Protein AF-A0A1I5GVK8-F1 (afdb_monomer)

pLDDT: mean 87.17, std 7.98, range [53.72, 96.44]

Sequence (96 aa):
MIRMLIVGYCYGIRSERRLCEEAHLNLAYCWFCRLSLEDEVPNHSIFSKSRHGRFRDSDLFRWLFNEVLRRCMDAGLVKGEGFVVDASIIKADASR

Foldseek 3Di:
DVQLVVVCVVVVPPDLQVSLVCCLVPPVSCVSVVHDNPRRRDDSVCVVVCVVPVCVVPCVVVVVVVVVVVVCVVVVVDDPPDDDDDDDDDDDDPDD

Structure (mmCIF, N/CA/C/O backbone):
data_AF-A0A1I5GVK8-F1
#
_entry.id   AF-A0A1I5GVK8-F1
#
loop_
_atom_site.group_PDB
_atom_site.id
_atom_site.type_symbol
_atom_site.label_atom_id
_atom_site.label_alt_id
_atom_site.label_comp_id
_atom_site.label_asym_id
_atom_site.label_entity_id
_atom_site.label_seq_id
_atom_site.pdbx_PDB_ins_code
_atom_site.Cartn_x
_atom_site.Cartn_y
_atom_site.Cartn_z
_atom_site.occupancy
_atom_site.B_iso_or_equiv
_atom_site.auth_seq_id
_atom_site.auth_comp_id
_atom_site.auth_asym_id
_atom_site.auth_atom_id
_atom_site.pdbx_PDB_model_num
ATOM 1 N N . MET A 1 1 ? 2.123 -0.747 -8.521 1.00 83.12 1 MET A N 1
ATOM 2 C CA . MET A 1 1 ? 2.082 0.151 -7.341 1.00 83.12 1 MET A CA 1
ATOM 3 C C . MET A 1 1 ? 1.521 -0.503 -6.075 1.00 83.12 1 MET A C 1
ATOM 5 O O . MET A 1 1 ? 2.325 -0.739 -5.196 1.00 83.12 1 MET A O 1
ATOM 9 N N . ILE A 1 2 ? 0.219 -0.833 -5.942 1.00 86.56 2 ILE A N 1
ATOM 10 C CA . ILE A 1 2 ? 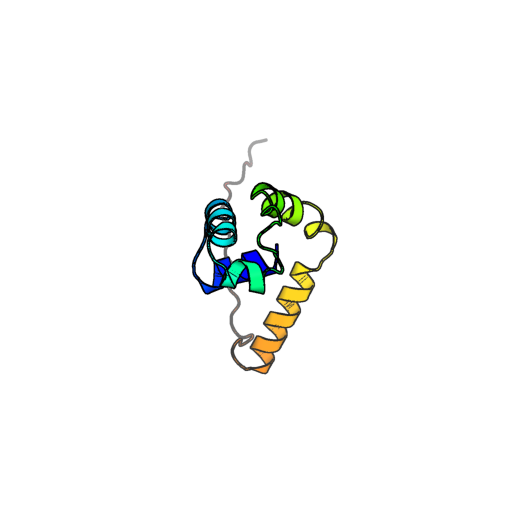-0.317 -1.432 -4.687 1.00 86.56 2 ILE A CA 1
ATOM 11 C C . ILE A 1 2 ? 0.434 -2.720 -4.319 1.00 86.56 2 ILE A C 1
ATOM 13 O O . ILE A 1 2 ? 0.853 -2.878 -3.183 1.00 86.56 2 ILE A O 1
ATOM 17 N N . ARG A 1 3 ? 0.694 -3.593 -5.302 1.00 92.31 3 ARG A N 1
ATOM 18 C CA . ARG A 1 3 ? 1.527 -4.797 -5.125 1.00 92.31 3 ARG A CA 1
ATOM 19 C C . ARG A 1 3 ? 2.932 -4.469 -4.606 1.00 92.31 3 ARG A C 1
ATOM 21 O O . ARG A 1 3 ? 3.376 -5.077 -3.645 1.00 92.31 3 ARG A O 1
ATOM 28 N N . MET A 1 4 ? 3.584 -3.452 -5.168 1.00 93.44 4 MET A N 1
ATOM 29 C CA . MET A 1 4 ? 4.885 -2.992 -4.671 1.00 93.44 4 MET A CA 1
ATOM 30 C C . MET A 1 4 ? 4.772 -2.484 -3.226 1.00 93.44 4 MET A C 1
ATOM 32 O O . MET A 1 4 ? 5.584 -2.853 -2.391 1.00 93.44 4 MET A O 1
ATOM 36 N N . LEU A 1 5 ? 3.744 -1.695 -2.890 1.00 91.38 5 LEU A N 1
ATOM 37 C CA . LEU A 1 5 ? 3.537 -1.222 -1.515 1.00 91.38 5 LEU A CA 1
ATOM 38 C C . LEU A 1 5 ? 3.332 -2.386 -0.537 1.00 91.38 5 LEU A C 1
ATOM 40 O O . LEU A 1 5 ? 3.902 -2.360 0.546 1.00 91.38 5 LEU A O 1
ATOM 44 N N . ILE A 1 6 ? 2.580 -3.421 -0.925 1.00 92.50 6 ILE A N 1
ATOM 45 C CA . ILE A 1 6 ? 2.411 -4.641 -0.120 1.00 92.50 6 ILE A CA 1
ATOM 46 C C . ILE A 1 6 ? 3.768 -5.301 0.144 1.00 92.50 6 ILE A C 1
ATOM 48 O O . ILE A 1 6 ? 4.064 -5.601 1.295 1.00 92.50 6 ILE A O 1
ATOM 52 N N . VAL A 1 7 ? 4.618 -5.457 -0.879 1.00 95.31 7 VAL A N 1
ATOM 53 C CA . VAL A 1 7 ? 5.996 -5.954 -0.697 1.00 95.31 7 VAL A CA 1
ATOM 54 C C . VAL A 1 7 ? 6.745 -5.081 0.311 1.00 95.31 7 VAL A C 1
ATOM 56 O O . VAL A 1 7 ? 7.326 -5.601 1.261 1.00 95.31 7 VAL A O 1
ATOM 59 N N . GLY A 1 8 ? 6.671 -3.757 0.165 1.00 95.12 8 GLY A N 1
ATOM 60 C CA . GLY A 1 8 ? 7.327 -2.836 1.088 1.00 95.12 8 GLY A CA 1
ATOM 61 C C . GLY A 1 8 ? 6.864 -2.991 2.538 1.00 95.12 8 GLY A C 1
ATOM 62 O O . GLY A 1 8 ? 7.694 -3.043 3.443 1.00 95.12 8 GLY A O 1
ATOM 63 N N . TYR A 1 9 ? 5.561 -3.141 2.776 1.00 93.19 9 TYR A N 1
ATOM 64 C CA . TYR A 1 9 ? 5.031 -3.352 4.124 1.00 93.19 9 TYR A CA 1
ATOM 65 C C . TYR A 1 9 ? 5.389 -4.727 4.698 1.00 93.19 9 TYR A C 1
ATOM 67 O O . TYR A 1 9 ? 5.781 -4.801 5.860 1.00 93.19 9 TYR A O 1
ATOM 75 N N . CYS A 1 10 ? 5.297 -5.795 3.902 1.00 94.44 10 CYS A N 1
ATOM 76 C CA . CYS A 1 10 ? 5.581 -7.160 4.351 1.00 94.44 10 CYS A CA 1
ATOM 77 C C . CYS A 1 10 ? 7.063 -7.385 4.674 1.00 94.44 10 CYS A C 1
ATOM 79 O O . CYS A 1 10 ? 7.374 -8.084 5.633 1.00 94.44 10 CYS A O 1
ATOM 81 N N . T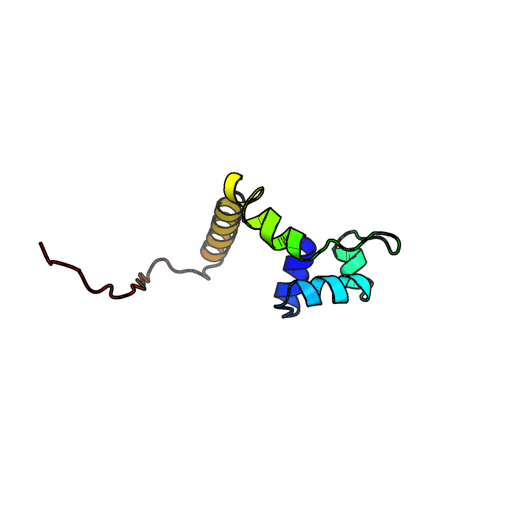YR A 1 11 ? 7.968 -6.780 3.901 1.00 95.06 11 TYR A N 1
ATOM 82 C CA . TYR A 1 11 ? 9.417 -6.962 4.046 1.00 95.06 11 TYR A CA 1
ATOM 83 C C . TYR A 1 11 ? 10.115 -5.773 4.725 1.00 95.06 11 TYR A C 1
ATOM 85 O O . TYR A 1 11 ? 11.341 -5.698 4.751 1.00 95.06 11 TYR A O 1
ATOM 93 N N . GLY A 1 12 ? 9.354 -4.823 5.279 1.00 94.81 12 GLY A N 1
ATOM 94 C CA . GLY A 1 12 ? 9.905 -3.690 6.029 1.00 94.81 12 GLY A CA 1
ATOM 95 C C . GLY A 1 12 ? 10.654 -2.649 5.184 1.00 94.81 12 GLY A C 1
ATOM 96 O O . GLY A 1 12 ? 11.413 -1.847 5.731 1.00 94.81 12 GLY A O 1
ATOM 97 N N . ILE A 1 13 ? 10.435 -2.606 3.868 1.00 95.44 13 ILE A N 1
ATOM 98 C CA . ILE A 1 13 ? 11.040 -1.619 2.966 1.00 95.44 13 ILE A CA 1
ATOM 99 C C . ILE A 1 13 ? 10.230 -0.319 3.042 1.00 95.44 13 ILE A C 1
ATOM 101 O O . ILE A 1 13 ? 9.213 -0.143 2.374 1.00 95.44 13 ILE A O 1
ATOM 105 N N . ARG A 1 14 ? 10.689 0.613 3.883 1.00 92.38 14 ARG A N 1
ATOM 106 C CA . ARG A 1 14 ? 10.010 1.901 4.130 1.00 92.38 14 ARG A CA 1
ATOM 107 C C . ARG A 1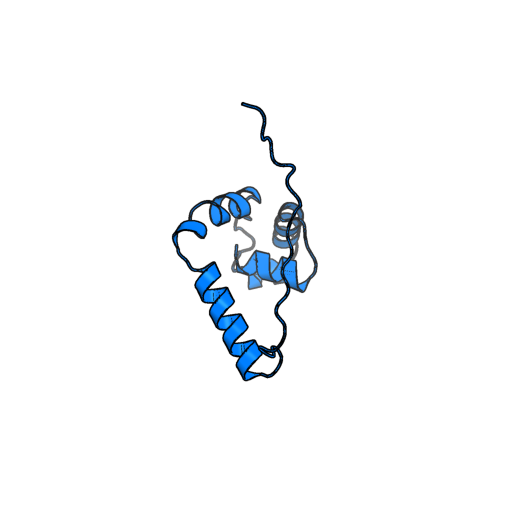 14 ? 10.241 2.945 3.036 1.00 92.38 14 ARG A C 1
ATOM 109 O O . ARG A 1 14 ? 9.417 3.836 2.861 1.00 92.38 14 ARG A O 1
ATOM 116 N N . SER A 1 15 ? 11.369 2.863 2.330 1.00 94.00 15 SER A N 1
ATOM 117 C CA . SER A 1 15 ? 11.722 3.807 1.267 1.00 94.00 15 SER A CA 1
ATOM 118 C C . SER A 1 15 ? 11.147 3.346 -0.065 1.00 94.00 15 SER A C 1
ATOM 120 O O . SER A 1 15 ? 11.508 2.287 -0.569 1.00 94.00 15 SER A O 1
ATOM 122 N N . GLU A 1 16 ? 10.300 4.174 -0.669 1.00 94.00 16 GLU A N 1
ATOM 123 C CA . GLU A 1 16 ? 9.711 3.905 -1.987 1.00 94.00 16 GLU A CA 1
ATOM 124 C C . GLU A 1 16 ? 10.757 3.864 -3.102 1.00 94.00 16 GLU A C 1
ATOM 126 O O . GLU A 1 16 ? 10.592 3.138 -4.075 1.00 94.00 16 GLU A O 1
ATOM 131 N N . ARG A 1 17 ? 11.858 4.608 -2.945 1.00 94.75 17 ARG A N 1
ATOM 132 C CA . ARG A 1 17 ? 13.002 4.555 -3.865 1.00 94.75 17 ARG A CA 1
ATOM 133 C C . ARG A 1 17 ? 13.678 3.192 -3.807 1.00 94.75 17 ARG A C 1
ATOM 135 O O . ARG A 1 17 ? 13.814 2.540 -4.834 1.00 94.75 17 ARG A O 1
ATOM 142 N N . ARG A 1 18 ? 13.991 2.738 -2.590 1.00 94.88 18 ARG A N 1
ATOM 143 C CA . ARG A 1 18 ? 14.564 1.409 -2.356 1.00 94.88 18 ARG A CA 1
ATOM 144 C C . ARG A 1 18 ? 13.623 0.307 -2.829 1.00 94.88 18 ARG A C 1
ATOM 146 O O . ARG A 1 18 ? 14.067 -0.680 -3.388 1.00 94.88 18 ARG A O 1
ATOM 153 N N . LEU A 1 19 ? 12.317 0.480 -2.642 1.00 95.31 19 LEU A N 1
ATOM 154 C CA . LEU A 1 19 ? 11.320 -0.463 -3.137 1.00 95.31 19 LEU A CA 1
ATOM 155 C C . LEU A 1 19 ? 11.341 -0.584 -4.669 1.00 95.31 19 LEU A C 1
ATOM 157 O O . LEU A 1 19 ? 11.197 -1.691 -5.177 1.00 95.31 19 LEU A O 1
ATOM 161 N N . CYS A 1 20 ? 11.532 0.517 -5.406 1.00 94.25 20 CYS A N 1
ATOM 162 C CA . CYS A 1 20 ? 11.741 0.449 -6.855 1.00 94.25 20 CYS A CA 1
ATOM 163 C C . CYS A 1 20 ? 13.045 -0.277 -7.213 1.00 94.25 20 CYS A C 1
ATOM 165 O O . CYS A 1 20 ? 13.040 -1.103 -8.115 1.00 94.25 20 CYS A O 1
ATOM 167 N N . GLU A 1 21 ? 14.141 -0.002 -6.504 1.00 93.19 21 GLU A N 1
ATOM 168 C CA . GLU A 1 21 ? 15.434 -0.669 -6.729 1.00 93.19 21 GLU A CA 1
ATOM 169 C C . GLU A 1 21 ? 15.334 -2.185 -6.484 1.00 93.19 21 GLU A C 1
ATOM 171 O O . GLU A 1 21 ? 15.731 -2.991 -7.321 1.00 93.19 21 GLU A O 1
ATOM 176 N N . GLU A 1 22 ? 14.720 -2.589 -5.373 1.00 93.44 22 GLU A N 1
ATOM 177 C CA . GLU A 1 22 ? 14.489 -3.994 -5.024 1.00 93.44 22 GLU A CA 1
ATOM 178 C C . GLU A 1 22 ? 13.564 -4.675 -6.038 1.00 93.44 22 GLU A C 1
ATOM 180 O O . GLU A 1 22 ? 13.810 -5.810 -6.435 1.00 93.44 22 GLU A O 1
ATOM 185 N N . ALA A 1 23 ? 12.527 -3.980 -6.514 1.00 91.44 23 ALA A N 1
ATOM 186 C CA . ALA A 1 23 ? 11.651 -4.484 -7.568 1.00 91.44 23 ALA A CA 1
ATOM 187 C C . ALA A 1 23 ? 12.332 -4.581 -8.943 1.00 91.44 23 ALA A C 1
ATOM 189 O O . ALA A 1 23 ? 11.756 -5.195 -9.828 1.00 91.44 23 ALA A O 1
ATOM 190 N N . HIS A 1 24 ? 13.513 -3.988 -9.138 1.00 87.00 24 HIS A N 1
ATOM 191 C CA . HIS A 1 24 ? 14.302 -4.149 -10.361 1.00 87.00 24 HIS A CA 1
ATOM 192 C C . HIS A 1 24 ? 15.212 -5.384 -10.303 1.00 87.00 24 HIS A C 1
ATOM 194 O O . HIS A 1 24 ? 15.513 -5.991 -11.325 1.00 87.00 24 HIS A O 1
ATOM 200 N N . LEU A 1 25 ? 15.6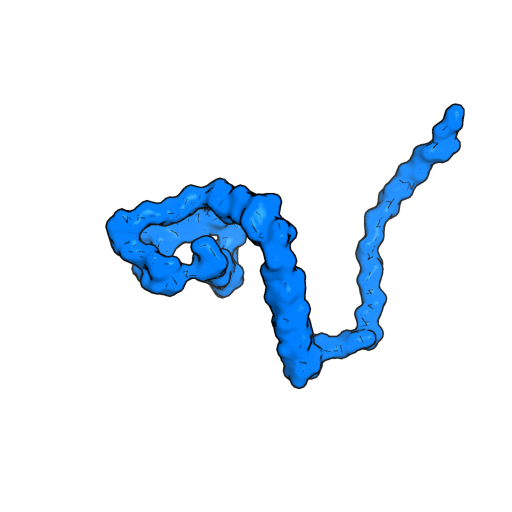52 -5.762 -9.100 1.00 88.31 25 LEU A N 1
ATOM 201 C CA . LEU A 1 25 ? 16.651 -6.813 -8.890 1.00 88.31 25 LEU A CA 1
ATOM 202 C C . LEU A 1 25 ? 16.037 -8.143 -8.439 1.00 88.31 25 LEU A C 1
ATOM 204 O O . LEU A 1 25 ? 16.593 -9.211 -8.691 1.00 88.31 25 LEU A O 1
ATOM 208 N N . ASN A 1 26 ? 14.899 -8.098 -7.748 1.00 93.31 26 ASN A N 1
ATOM 209 C CA . ASN A 1 26 ? 14.296 -9.265 -7.127 1.00 93.31 26 ASN A CA 1
ATOM 210 C C . ASN A 1 26 ? 13.194 -9.860 -8.015 1.00 93.31 26 ASN A C 1
ATOM 212 O O . ASN A 1 26 ? 12.078 -9.343 -8.085 1.00 93.31 26 ASN A O 1
ATOM 216 N N . LEU A 1 27 ? 13.487 -11.012 -8.624 1.00 92.75 27 LEU A N 1
ATOM 217 C CA . LEU A 1 27 ? 12.567 -11.730 -9.514 1.00 92.75 27 LEU A CA 1
ATOM 218 C C . LEU A 1 27 ? 11.226 -12.079 -8.859 1.00 92.75 27 LEU A C 1
ATOM 220 O O . LEU A 1 27 ? 10.190 -12.043 -9.523 1.00 92.75 27 LEU A O 1
ATOM 224 N N . ALA A 1 28 ? 11.220 -12.390 -7.559 1.00 94.50 28 ALA A N 1
ATOM 225 C CA . ALA A 1 28 ? 9.982 -12.688 -6.846 1.00 94.50 28 ALA A CA 1
ATOM 226 C C . ALA A 1 28 ? 9.107 -11.434 -6.720 1.00 94.50 28 ALA A C 1
ATOM 228 O O . ALA A 1 28 ? 7.883 -11.509 -6.859 1.00 94.50 28 ALA A O 1
ATOM 229 N N . TYR A 1 29 ? 9.728 -10.270 -6.507 1.00 94.44 29 TYR A N 1
ATOM 230 C CA . TYR A 1 29 ? 9.018 -8.994 -6.462 1.00 94.44 29 TYR A CA 1
ATOM 231 C C . TYR A 1 29 ? 8.505 -8.602 -7.848 1.00 94.44 29 TYR A C 1
ATOM 233 O O . TYR A 1 29 ? 7.346 -8.192 -7.937 1.00 94.44 29 TYR A O 1
ATOM 241 N N . CYS A 1 30 ? 9.294 -8.795 -8.914 1.00 92.12 30 CYS A N 1
ATOM 242 C CA . CYS A 1 30 ? 8.854 -8.594 -10.301 1.00 92.12 30 CYS A CA 1
ATOM 243 C C . CYS A 1 30 ? 7.616 -9.440 -10.609 1.00 92.12 30 CYS A C 1
ATOM 245 O O . CYS A 1 30 ? 6.556 -8.905 -10.947 1.00 92.12 30 CYS A O 1
ATOM 247 N N . TRP A 1 31 ? 7.714 -10.753 -10.378 1.00 93.38 31 TRP A N 1
ATOM 248 C CA . TRP A 1 31 ? 6.628 -11.703 -10.605 1.00 93.38 31 TRP A CA 1
ATOM 249 C C . TRP A 1 31 ? 5.365 -11.315 -9.829 1.00 93.38 31 TRP A C 1
ATOM 251 O O . TRP A 1 31 ? 4.278 -11.205 -10.404 1.00 93.38 31 TRP A O 1
ATOM 261 N N . PHE A 1 32 ? 5.499 -11.014 -8.533 1.00 94.44 32 PHE A N 1
ATOM 262 C CA . PHE A 1 32 ? 4.362 -10.611 -7.709 1.00 94.44 32 PHE A CA 1
ATOM 263 C C . PHE A 1 32 ? 3.744 -9.291 -8.180 1.00 94.44 32 PHE A C 1
ATOM 265 O O . PHE A 1 32 ? 2.516 -9.142 -8.186 1.00 94.44 32 PHE A O 1
ATOM 272 N N . CYS A 1 33 ? 4.578 -8.331 -8.584 1.00 93.50 33 CYS A N 1
ATOM 273 C CA . CYS A 1 33 ? 4.156 -7.019 -9.063 1.00 93.50 33 CYS A CA 1
ATOM 274 C C . CYS A 1 33 ? 3.635 -7.028 -10.501 1.00 93.50 33 CYS A C 1
ATOM 276 O O . CYS A 1 33 ? 3.080 -6.008 -10.912 1.00 93.50 33 CYS A O 1
ATOM 278 N N . ARG A 1 34 ? 3.720 -8.170 -11.200 1.00 92.19 34 ARG A N 1
ATOM 279 C CA . ARG A 1 34 ? 3.422 -8.318 -12.631 1.00 92.19 34 ARG A CA 1
ATOM 280 C C . ARG A 1 34 ? 4.284 -7.394 -13.492 1.00 92.19 34 ARG A C 1
ATOM 282 O O . ARG A 1 34 ? 3.769 -6.735 -14.385 1.00 92.19 34 ARG A O 1
ATOM 289 N N . LEU A 1 35 ? 5.566 -7.326 -13.152 1.00 90.38 35 LEU A N 1
ATOM 290 C CA . LEU A 1 35 ? 6.601 -6.694 -13.956 1.00 90.38 35 LEU A CA 1
ATOM 291 C C . LEU A 1 35 ? 7.395 -7.811 -14.634 1.00 90.38 35 LEU A C 1
ATOM 293 O O . LEU A 1 35 ? 7.856 -8.744 -13.972 1.00 90.38 35 LEU A O 1
ATOM 297 N N . SER A 1 36 ? 7.504 -7.731 -15.949 1.00 86.25 36 SER A N 1
ATOM 298 C CA . SER A 1 36 ? 8.395 -8.543 -16.770 1.00 86.25 36 SER A CA 1
ATOM 299 C C . SER A 1 36 ? 9.837 -8.078 -16.570 1.00 86.25 36 SER A C 1
ATOM 301 O O . SER A 1 36 ? 10.085 -6.983 -16.073 1.00 86.25 36 SER A O 1
ATOM 303 N N . LEU A 1 37 ? 10.807 -8.894 -16.982 1.00 81.62 37 LEU A N 1
ATOM 304 C CA . LEU A 1 37 ? 12.230 -8.527 -16.911 1.00 81.62 37 LEU A CA 1
ATOM 305 C C . LEU A 1 37 ? 12.585 -7.311 -17.775 1.00 81.62 37 LEU A C 1
ATOM 307 O O . LEU A 1 37 ? 13.531 -6.593 -17.478 1.00 81.62 37 LEU A O 1
ATOM 311 N N . GLU A 1 38 ? 11.823 -7.112 -18.845 1.00 85.44 38 GLU A N 1
ATOM 312 C CA . GLU A 1 38 ? 11.994 -6.029 -19.813 1.00 85.44 38 GLU A CA 1
ATOM 313 C C . GLU A 1 38 ? 11.176 -4.784 -19.438 1.00 85.44 38 GLU A C 1
ATOM 315 O O . GLU A 1 38 ? 11.359 -3.725 -20.035 1.00 85.44 38 GLU A O 1
ATOM 320 N N . ASP A 1 39 ? 10.276 -4.899 -18.453 1.00 85.94 39 ASP A N 1
ATOM 321 C CA . ASP A 1 39 ? 9.405 -3.798 -18.058 1.00 85.94 39 ASP A CA 1
ATOM 322 C C . ASP A 1 39 ? 10.186 -2.757 -17.251 1.00 85.94 39 ASP A C 1
ATOM 324 O O . ASP A 1 39 ? 10.941 -3.067 -16.325 1.00 85.94 39 ASP A O 1
ATOM 328 N N . GLU A 1 40 ? 9.941 -1.482 -17.548 1.00 85.75 40 GLU A N 1
ATOM 329 C CA . GLU A 1 40 ? 10.499 -0.396 -16.755 1.00 85.75 40 GLU A CA 1
ATOM 330 C C . GLU A 1 40 ? 9.819 -0.337 -15.380 1.00 85.75 40 GLU A C 1
ATOM 332 O O . GLU A 1 40 ? 8.592 -0.230 -15.253 1.00 85.75 40 GLU A O 1
ATOM 337 N N . VAL A 1 41 ? 10.625 -0.374 -14.315 1.00 87.12 41 VAL A N 1
ATOM 338 C CA . VAL A 1 41 ? 10.105 -0.206 -12.958 1.00 87.12 41 VAL A CA 1
ATOM 339 C C . VAL A 1 41 ? 9.617 1.237 -12.788 1.00 87.12 41 VAL A C 1
ATOM 341 O O . VAL A 1 41 ? 10.378 2.175 -13.034 1.00 87.12 41 VAL A O 1
ATOM 344 N N . PRO A 1 42 ? 8.379 1.461 -12.306 1.00 87.19 42 PRO A N 1
ATOM 345 C CA . PRO A 1 42 ? 7.848 2.806 -12.139 1.00 87.19 42 PRO A CA 1
ATOM 346 C C . PRO A 1 42 ? 8.741 3.680 -11.260 1.00 87.19 42 PRO A C 1
ATOM 348 O O . PRO A 1 42 ? 9.170 3.266 -10.182 1.00 87.19 42 PRO A O 1
ATOM 351 N N . ASN A 1 43 ? 8.946 4.933 -11.661 1.00 90.06 43 ASN A N 1
ATOM 352 C CA . ASN A 1 43 ? 9.646 5.900 -10.826 1.00 90.06 43 ASN A CA 1
ATOM 353 C C . ASN A 1 43 ? 8.913 6.106 -9.485 1.00 90.06 43 ASN A C 1
ATOM 355 O O . ASN A 1 43 ? 7.691 6.258 -9.449 1.00 90.06 43 ASN A O 1
ATOM 359 N N . HIS A 1 44 ? 9.661 6.196 -8.383 1.00 89.69 44 HIS A N 1
ATOM 360 C CA . HIS A 1 44 ? 9.112 6.387 -7.035 1.00 89.69 44 HIS A CA 1
ATOM 361 C C . HIS A 1 44 ? 8.146 7.586 -6.899 1.00 89.69 44 HIS A C 1
ATOM 363 O O . HIS A 1 44 ? 7.213 7.551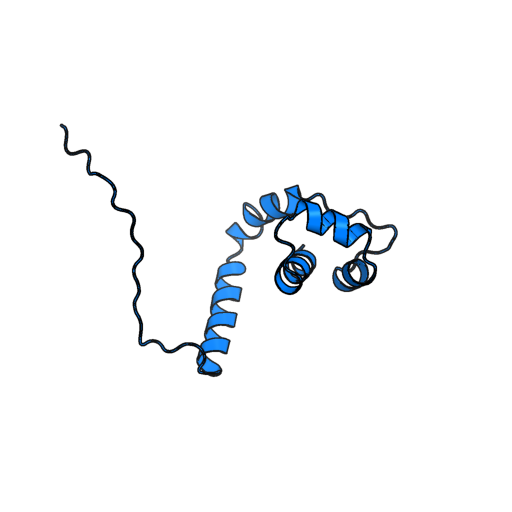 -6.100 1.00 89.69 44 HIS A O 1
ATOM 369 N N . SER A 1 45 ? 8.292 8.641 -7.708 1.00 90.38 45 SER A N 1
ATOM 370 C CA . SER A 1 45 ? 7.356 9.777 -7.709 1.00 90.38 45 SER A CA 1
ATOM 371 C C . SER A 1 45 ? 5.908 9.378 -8.038 1.00 90.38 45 SER A C 1
ATOM 373 O O . SER A 1 45 ? 4.973 10.065 -7.619 1.00 90.38 45 SER A O 1
ATOM 375 N N . ILE A 1 46 ? 5.698 8.248 -8.727 1.00 88.25 46 ILE A 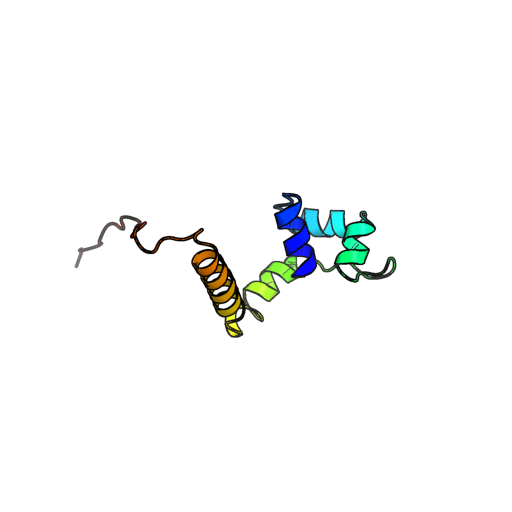N 1
ATOM 376 C CA . ILE A 1 46 ? 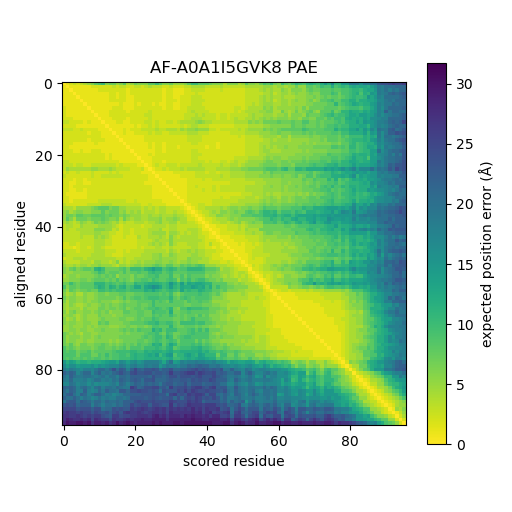4.374 7.701 -9.045 1.00 88.25 46 ILE A CA 1
ATOM 377 C C . ILE A 1 46 ? 3.593 7.339 -7.780 1.00 88.25 46 ILE A C 1
ATOM 379 O O . ILE A 1 46 ? 2.375 7.529 -7.767 1.00 88.25 46 ILE A O 1
ATOM 383 N N . PHE A 1 47 ? 4.249 6.884 -6.706 1.00 88.69 47 PHE A N 1
ATOM 384 C CA . PHE A 1 47 ? 3.566 6.586 -5.443 1.00 88.69 47 PHE A CA 1
ATOM 385 C C . PHE A 1 47 ? 2.929 7.846 -4.850 1.00 88.69 47 PHE A C 1
ATOM 387 O O . PHE A 1 47 ? 1.736 7.856 -4.543 1.00 88.69 47 PHE A O 1
ATOM 394 N N . SER A 1 48 ? 3.695 8.939 -4.763 1.00 85.88 48 SER A N 1
ATOM 395 C CA . SER A 1 48 ? 3.190 10.214 -4.247 1.00 85.88 48 SER A CA 1
ATOM 396 C C . SER A 1 48 ? 2.117 10.820 -5.155 1.00 85.88 48 SER A C 1
ATOM 398 O O . SER A 1 48 ? 1.046 11.184 -4.669 1.00 85.88 48 SER A O 1
ATOM 400 N N . LYS A 1 49 ? 2.346 10.862 -6.476 1.00 87.94 49 LYS A N 1
ATOM 401 C CA . LYS A 1 49 ? 1.366 11.384 -7.446 1.00 87.94 49 LYS A CA 1
ATOM 402 C C . LYS A 1 49 ? 0.048 10.613 -7.399 1.00 87.94 49 LYS A C 1
ATOM 404 O O . LYS A 1 49 ? -1.022 11.211 -7.427 1.00 87.94 49 LYS A O 1
ATOM 409 N N . SER A 1 50 ? 0.117 9.291 -7.270 1.00 85.25 50 SER A N 1
ATOM 410 C CA . SER A 1 50 ? -1.083 8.458 -7.207 1.00 85.25 50 SER A CA 1
ATOM 411 C C . SER A 1 50 ? -1.834 8.592 -5.887 1.00 85.25 50 SER A C 1
ATOM 413 O O . SER A 1 50 ? -3.061 8.564 -5.899 1.00 85.25 50 SER A O 1
ATOM 415 N N . ARG A 1 51 ? -1.122 8.764 -4.761 1.00 84.56 51 ARG A N 1
ATOM 416 C CA . ARG A 1 51 ? -1.745 9.068 -3.464 1.00 84.56 51 ARG A CA 1
ATOM 417 C C . ARG A 1 51 ? -2.500 10.392 -3.484 1.00 84.56 51 ARG A C 1
ATOM 419 O O . ARG A 1 51 ? -3.627 10.428 -3.012 1.00 84.56 51 ARG A O 1
ATOM 426 N N . HIS A 1 52 ? -1.886 11.449 -4.012 1.00 81.69 52 HIS A N 1
ATOM 427 C CA . HIS A 1 52 ? -2.473 12.791 -3.983 1.00 81.69 52 HIS A CA 1
ATOM 428 C C . HIS A 1 52 ? -3.536 13.020 -5.057 1.00 81.69 52 HIS A C 1
ATOM 430 O O . HIS A 1 52 ? -4.450 13.796 -4.811 1.00 81.69 52 HIS A O 1
ATOM 436 N N . GLY A 1 53 ? -3.413 12.368 -6.216 1.00 81.69 53 GLY A N 1
ATOM 437 C CA . GLY A 1 53 ? -4.425 12.396 -7.270 1.00 81.69 53 GLY A CA 1
ATOM 438 C C . GLY A 1 53 ? -5.367 11.201 -7.160 1.00 81.69 53 GLY A C 1
ATOM 439 O O . GLY A 1 53 ? -6.210 11.131 -6.272 1.00 81.69 53 GLY A O 1
ATOM 440 N N . ARG A 1 54 ? -5.157 10.210 -8.038 1.00 77.50 54 ARG A N 1
ATOM 441 C CA . ARG A 1 54 ? -6.088 9.102 -8.324 1.00 77.50 54 ARG A CA 1
ATOM 442 C C . ARG A 1 54 ? -6.735 8.437 -7.106 1.00 77.50 54 ARG A C 1
ATOM 444 O O . ARG A 1 54 ? -7.890 8.043 -7.195 1.00 77.50 54 ARG A O 1
ATOM 451 N N . PHE A 1 55 ? -6.004 8.232 -6.011 1.00 78.06 55 PHE A N 1
ATOM 452 C CA . PHE A 1 55 ? -6.568 7.555 -4.844 1.00 78.06 55 PHE A CA 1
ATOM 453 C C . PHE A 1 55 ? -7.356 8.468 -3.916 1.00 78.06 55 PHE A C 1
ATOM 455 O O . PHE A 1 55 ? -8.351 8.010 -3.352 1.00 78.06 55 PHE A O 1
ATOM 462 N N . ARG A 1 56 ? -6.939 9.729 -3.773 1.00 75.62 56 ARG A N 1
ATOM 463 C CA . ARG A 1 56 ? -7.626 10.702 -2.922 1.00 75.62 56 ARG A CA 1
ATOM 464 C C . ARG A 1 56 ? -9.054 10.943 -3.400 1.00 75.62 56 ARG A C 1
ATOM 466 O O . ARG A 1 56 ? -9.955 10.993 -2.575 1.00 75.62 56 ARG A O 1
ATOM 473 N N . ASP A 1 57 ? -9.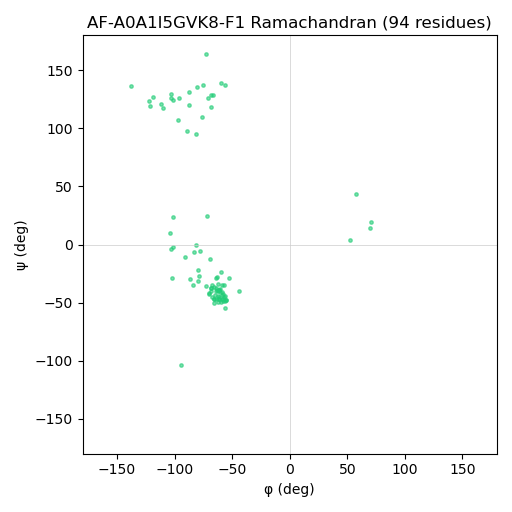247 10.986 -4.713 1.00 77.69 57 ASP A N 1
ATOM 474 C CA . ASP A 1 57 ? -10.545 11.278 -5.331 1.00 77.69 57 ASP A CA 1
ATOM 475 C C . ASP A 1 57 ? -11.472 10.051 -5.429 1.00 77.69 57 ASP A C 1
ATOM 477 O O . ASP A 1 57 ? -12.617 10.169 -5.848 1.00 77.69 57 ASP A O 1
ATOM 481 N N . SER A 1 58 ? -10.982 8.854 -5.079 1.00 81.31 58 SER A N 1
ATOM 482 C CA . SER A 1 58 ? -11.677 7.583 -5.354 1.00 81.31 58 SER A CA 1
ATOM 483 C C . SER A 1 58 ? -12.377 6.943 -4.152 1.00 81.31 58 SER A C 1
ATOM 485 O O . SER A 1 58 ? -12.940 5.862 -4.303 1.00 81.31 58 SER A O 1
ATOM 487 N N . ASP A 1 59 ? -12.251 7.517 -2.949 1.00 83.56 59 ASP A N 1
ATOM 488 C CA . ASP A 1 59 ? -12.652 6.913 -1.660 1.00 83.56 59 ASP A CA 1
ATOM 489 C C . ASP A 1 59 ? -12.097 5.493 -1.383 1.00 83.56 59 ASP A C 1
ATOM 491 O O . ASP A 1 59 ? -12.368 4.898 -0.337 1.00 83.56 59 ASP A O 1
ATOM 495 N N . LEU A 1 60 ? -11.247 4.951 -2.265 1.00 84.00 60 LEU A N 1
ATOM 496 C CA . LEU A 1 60 ? -10.775 3.567 -2.235 1.00 84.00 60 LEU A CA 1
ATOM 497 C C . LEU A 1 60 ? -10.082 3.213 -0.920 1.00 84.00 60 LEU A C 1
ATOM 499 O O . LEU A 1 60 ? -10.305 2.135 -0.376 1.00 84.00 60 LEU A O 1
ATOM 503 N N . PHE A 1 61 ? -9.243 4.109 -0.397 1.00 81.75 61 PHE A N 1
ATOM 504 C CA . PHE A 1 61 ? -8.562 3.866 0.874 1.00 81.75 61 PHE A CA 1
ATOM 505 C C . PHE A 1 61 ? -9.527 3.850 2.051 1.00 81.75 61 PHE A C 1
ATOM 507 O O . PHE A 1 61 ? -9.340 3.051 2.964 1.00 81.75 61 PHE A O 1
ATOM 514 N N . ARG A 1 62 ? -10.573 4.681 2.016 1.00 85.56 62 ARG A N 1
ATOM 515 C CA . ARG A 1 62 ? -11.602 4.691 3.053 1.00 85.56 62 ARG A CA 1
ATOM 516 C C . ARG A 1 62 ? -12.414 3.403 3.016 1.00 85.56 62 ARG A C 1
ATOM 518 O O . ARG A 1 62 ? -12.613 2.783 4.055 1.00 85.56 62 ARG A O 1
ATOM 525 N N . TRP A 1 63 ? -12.813 2.965 1.824 1.00 90.69 63 TRP A N 1
ATOM 526 C CA . TRP A 1 63 ? -13.486 1.682 1.641 1.00 90.69 63 TRP A CA 1
ATOM 527 C C . TRP A 1 63 ? -12.617 0.505 2.109 1.00 90.69 63 TRP A C 1
ATOM 529 O O . TRP A 1 63 ? -13.071 -0.308 2.911 1.00 90.69 63 TRP A O 1
ATOM 539 N N . LEU A 1 64 ? -11.352 0.448 1.677 1.00 88.75 64 LEU A N 1
ATOM 540 C CA . LEU A 1 64 ? -10.420 -0.616 2.056 1.00 88.75 64 LEU A CA 1
ATOM 541 C C . LEU A 1 64 ? -10.182 -0.644 3.569 1.00 88.75 64 LEU A C 1
ATOM 543 O O . LEU A 1 64 ? -10.202 -1.715 4.168 1.00 88.75 64 LEU A O 1
ATOM 547 N N . PHE A 1 65 ? -9.971 0.521 4.185 1.00 88.06 65 PHE A N 1
ATOM 548 C CA . PHE A 1 65 ? -9.813 0.639 5.631 1.00 88.06 65 PHE A CA 1
ATOM 549 C C . PHE A 1 65 ? -11.040 0.099 6.367 1.00 88.06 65 PHE A C 1
ATOM 551 O O . PHE A 1 65 ? -10.889 -0.724 7.266 1.00 88.06 65 PHE A O 1
ATOM 558 N N . ASN A 1 66 ? -12.243 0.503 5.953 1.00 93.81 66 ASN A N 1
ATOM 559 C CA . ASN A 1 66 ? -13.484 0.036 6.565 1.00 93.81 66 ASN A CA 1
ATOM 560 C C . ASN A 1 66 ? -13.662 -1.479 6.415 1.00 93.81 66 ASN A C 1
ATOM 562 O O . ASN A 1 66 ? -14.075 -2.135 7.365 1.00 93.81 66 ASN A O 1
ATOM 566 N N . GLU A 1 67 ? -13.324 -2.052 5.258 1.00 95.88 67 GLU A N 1
ATOM 567 C CA . GLU A 1 67 ? -13.421 -3.499 5.042 1.00 95.88 67 GLU A CA 1
ATOM 568 C C . GLU A 1 67 ? -12.402 -4.278 5.888 1.00 95.88 67 GLU A C 1
ATOM 570 O O . GLU A 1 67 ? -12.740 -5.315 6.460 1.00 95.88 67 GLU A O 1
ATOM 575 N N . VAL A 1 68 ? -11.170 -3.776 6.027 1.00 93.69 68 VAL A N 1
ATOM 576 C CA . VAL A 1 68 ? -10.171 -4.367 6.934 1.00 93.69 68 VAL A CA 1
ATOM 577 C C . VAL A 1 68 ? -10.638 -4.266 8.386 1.00 93.69 68 VAL A C 1
ATOM 579 O O . VAL A 1 68 ? -10.608 -5.264 9.102 1.00 93.69 68 VAL A O 1
ATOM 582 N N . LEU A 1 69 ? -11.121 -3.095 8.809 1.00 92.50 69 LEU A N 1
ATOM 583 C CA . LEU A 1 69 ? -11.651 -2.871 10.153 1.00 92.50 69 LEU A CA 1
ATOM 584 C C . LEU A 1 69 ? -12.810 -3.825 10.458 1.00 92.50 69 LEU A C 1
ATOM 586 O O . LEU A 1 69 ? -12.795 -4.479 11.497 1.00 92.50 69 LEU A O 1
ATOM 590 N N . ARG A 1 70 ? -13.763 -3.961 9.529 1.00 95.31 70 ARG A N 1
ATOM 591 C CA . ARG A 1 70 ? -14.901 -4.880 9.646 1.00 95.31 70 ARG A CA 1
ATOM 592 C C . ARG A 1 70 ? -14.433 -6.315 9.883 1.00 95.31 70 ARG A C 1
ATOM 594 O O . ARG A 1 70 ? -14.886 -6.951 10.824 1.00 95.31 70 ARG A O 1
ATOM 601 N N . ARG A 1 71 ? -13.463 -6.804 9.104 1.00 96.44 71 ARG A N 1
ATOM 602 C CA . ARG A 1 71 ? -12.895 -8.153 9.295 1.00 96.44 71 ARG A CA 1
ATOM 603 C C . ARG A 1 71 ? -12.182 -8.314 10.632 1.00 96.44 71 ARG A C 1
ATOM 605 O O . ARG A 1 71 ? -12.269 -9.374 11.241 1.00 96.44 71 ARG A O 1
ATOM 612 N N . CYS A 1 72 ? -11.477 -7.286 11.097 1.00 94.88 72 CYS A N 1
ATOM 613 C CA . CYS A 1 72 ? -10.841 -7.312 12.412 1.00 94.88 72 CYS A CA 1
ATOM 614 C C . CYS A 1 72 ? -11.874 -7.355 13.548 1.00 94.88 72 CYS A C 1
ATOM 616 O O . CYS A 1 72 ? -11.641 -8.037 14.543 1.00 94.88 72 CYS A O 1
ATOM 618 N N . MET A 1 73 ? -13.010 -6.665 13.400 1.00 93.25 73 MET A N 1
ATOM 619 C CA . MET A 1 73 ? -14.133 -6.758 14.338 1.00 93.25 73 MET A CA 1
ATOM 620 C C . MET A 1 73 ? -14.755 -8.157 14.318 1.00 93.25 73 MET A C 1
ATOM 622 O O . MET A 1 73 ? -14.906 -8.757 15.379 1.00 93.2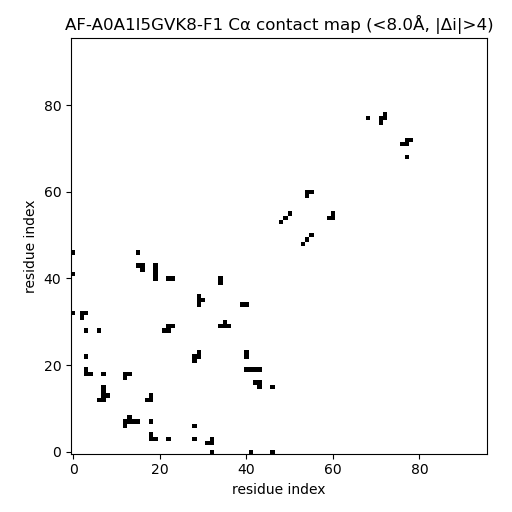5 73 MET A O 1
ATOM 626 N N . ASP A 1 74 ? -15.023 -8.711 13.129 1.00 95.44 74 ASP A N 1
ATOM 627 C CA . ASP A 1 74 ? -15.557 -10.072 12.960 1.00 95.44 74 ASP A CA 1
ATOM 628 C C . ASP A 1 74 ? -14.626 -11.130 13.588 1.00 95.44 74 ASP A C 1
ATOM 630 O O . ASP A 1 74 ? -15.084 -12.117 14.160 1.00 95.44 74 ASP A O 1
ATOM 634 N N . ALA A 1 75 ? -13.309 -10.910 13.523 1.00 96.31 75 ALA A N 1
ATOM 635 C CA . ALA A 1 75 ? -12.291 -11.769 14.128 1.00 96.31 75 ALA A CA 1
ATOM 636 C C . ALA A 1 75 ? -12.061 -11.515 15.634 1.00 96.31 75 ALA A C 1
ATOM 638 O O . ALA A 1 75 ? -11.197 -12.153 16.235 1.00 96.31 75 ALA A O 1
ATOM 639 N N . GLY A 1 76 ? -12.776 -10.568 16.251 1.00 93.81 76 GLY A N 1
ATOM 640 C CA . GLY A 1 76 ? -12.620 -10.215 17.666 1.00 93.81 76 GLY A CA 1
ATOM 641 C C . GLY A 1 76 ? -11.305 -9.503 18.015 1.00 93.81 76 GLY A C 1
ATOM 642 O O . GLY A 1 76 ? -10.962 -9.393 19.192 1.00 93.81 76 GLY A O 1
ATOM 643 N N . LEU A 1 77 ? -10.564 -9.010 17.015 1.00 91.62 77 LEU A N 1
ATOM 644 C CA . LEU A 1 77 ? -9.289 -8.299 17.192 1.00 91.62 77 LEU A CA 1
ATOM 645 C C . LEU A 1 77 ? -9.481 -6.834 17.602 1.00 91.62 77 LEU A C 1
ATOM 647 O O . LEU A 1 77 ? -8.572 -6.223 18.158 1.00 91.62 77 LEU A O 1
ATOM 651 N N . VAL A 1 78 ? -10.653 -6.262 17.319 1.00 89.06 78 VAL A N 1
ATOM 652 C CA . VAL A 1 78 ? -11.010 -4.883 17.668 1.00 89.06 78 VAL A CA 1
ATOM 653 C C . VAL A 1 78 ? -12.253 -4.907 18.549 1.00 89.06 78 VAL A C 1
ATOM 655 O O . VAL A 1 78 ? -13.310 -5.364 18.121 1.00 89.06 78 VAL A O 1
ATOM 658 N N . LYS A 1 79 ? -12.128 -4.386 19.773 1.00 79.69 79 LYS A N 1
ATOM 659 C CA . LYS A 1 79 ? -13.242 -4.178 20.707 1.00 79.69 79 LYS A CA 1
ATOM 660 C C . LYS A 1 79 ? -13.606 -2.695 20.712 1.00 79.69 79 LYS A C 1
ATOM 662 O O . LYS A 1 79 ? -12.724 -1.856 20.872 1.00 79.69 79 LYS A O 1
ATOM 667 N N . GLY A 1 80 ? -14.886 -2.363 20.547 1.00 75.62 80 GLY A N 1
ATOM 668 C CA . GLY A 1 80 ? -15.393 -0.980 20.493 1.00 75.62 80 GLY A CA 1
ATOM 669 C C . GLY A 1 80 ? -15.389 -0.237 21.836 1.00 75.62 80 GLY A C 1
ATOM 670 O O . GLY A 1 80 ? -16.193 0.665 22.035 1.00 75.62 80 GLY A O 1
ATOM 671 N N . GLU A 1 81 ? -14.532 -0.644 22.771 1.00 75.25 81 GLU A N 1
ATOM 672 C CA . GLU A 1 81 ? -14.583 -0.257 24.186 1.00 75.25 81 GLU A CA 1
ATOM 673 C C . GLU A 1 81 ? -13.562 0.837 24.549 1.00 75.25 81 GLU A C 1
ATOM 675 O O . GLU A 1 81 ? -13.526 1.295 25.687 1.00 75.25 81 GLU A O 1
ATOM 680 N N . GLY A 1 82 ? -12.737 1.286 23.596 1.00 69.12 82 GLY A N 1
ATOM 681 C CA . GLY A 1 82 ? -11.720 2.315 23.815 1.00 69.12 82 GLY A CA 1
ATOM 682 C C . GLY A 1 82 ? -11.905 3.521 22.900 1.00 69.12 82 GLY A C 1
ATOM 683 O O . GLY A 1 82 ? -11.879 3.384 21.679 1.00 69.12 82 GLY A O 1
ATOM 684 N N . PHE A 1 83 ? -12.040 4.709 23.489 1.00 67.94 83 PHE A N 1
ATOM 685 C CA . PHE A 1 83 ? -11.975 5.985 22.779 1.00 67.94 83 PHE A CA 1
ATOM 686 C C . PHE A 1 83 ? -10.688 6.703 23.183 1.00 67.94 83 PHE A C 1
ATOM 688 O O . PHE A 1 83 ? -10.485 7.016 24.354 1.00 67.94 83 PHE A O 1
ATOM 695 N N . VAL A 1 84 ? -9.803 6.933 22.215 1.00 69.12 84 VAL A N 1
ATOM 696 C CA . VAL A 1 84 ? -8.540 7.651 22.407 1.00 69.12 84 VAL A CA 1
ATOM 697 C C . VAL A 1 84 ? -8.573 8.881 21.513 1.00 69.12 84 VAL A C 1
ATOM 699 O O . VAL A 1 84 ? -8.820 8.768 20.313 1.00 69.12 84 VAL A O 1
ATOM 702 N N . VAL A 1 85 ? -8.328 10.050 22.099 1.00 77.31 85 VAL A N 1
ATOM 703 C CA . VAL A 1 85 ? -8.191 11.316 21.374 1.00 77.31 85 VAL A CA 1
ATOM 704 C C . VAL A 1 85 ? -6.746 11.757 21.489 1.00 77.31 85 VAL A C 1
ATOM 706 O O . VAL A 1 85 ? -6.256 11.961 22.597 1.00 77.31 85 VAL A O 1
ATOM 709 N N . ASP A 1 86 ? -6.082 11.914 20.349 1.00 82.12 86 ASP A N 1
ATOM 710 C CA . ASP A 1 86 ? -4.802 12.609 20.263 1.00 82.12 86 ASP A CA 1
ATOM 711 C C . ASP A 1 86 ? -5.059 14.021 19.728 1.00 82.12 86 ASP A C 1
ATOM 713 O O . ASP A 1 86 ? -5.709 14.196 18.693 1.00 82.12 86 ASP A O 1
ATOM 717 N N . ALA A 1 87 ? -4.618 15.033 20.470 1.00 81.88 87 ALA A N 1
ATOM 718 C CA . ALA A 1 87 ? -4.834 16.432 20.134 1.00 81.88 87 ALA A CA 1
ATOM 719 C C . ALA A 1 87 ? -3.557 17.235 20.381 1.00 81.88 87 ALA A C 1
ATOM 721 O O . ALA A 1 87 ? -2.905 17.112 21.415 1.00 81.88 87 ALA A O 1
ATOM 722 N N . SER A 1 88 ? -3.225 18.108 19.430 1.00 82.75 88 SER A N 1
ATOM 723 C CA . SER A 1 88 ? -2.146 19.081 19.587 1.00 82.75 88 SER A CA 1
ATOM 724 C C . SER A 1 88 ? -2.680 20.353 20.245 1.00 82.75 88 SER A C 1
ATOM 726 O O . SER A 1 88 ? -3.695 20.900 19.814 1.00 82.75 88 SER A O 1
ATOM 728 N N . ILE A 1 89 ? -1.990 20.848 21.273 1.00 77.38 89 ILE A N 1
ATOM 729 C CA . ILE A 1 89 ? -2.332 22.120 21.921 1.00 77.38 89 ILE A CA 1
ATOM 730 C C . ILE A 1 89 ? -1.865 23.259 21.011 1.00 77.38 89 ILE A C 1
ATOM 732 O O . ILE A 1 89 ? -0.667 23.499 20.871 1.00 77.38 89 ILE A O 1
ATOM 736 N N . ILE A 1 90 ? -2.809 23.971 20.397 1.00 81.62 90 ILE A N 1
ATOM 737 C CA . ILE A 1 90 ? -2.526 25.191 19.637 1.00 81.62 90 ILE A CA 1
ATOM 738 C C . ILE A 1 90 ? -2.762 26.385 20.561 1.00 81.62 90 ILE A C 1
ATOM 740 O O . ILE A 1 90 ? -3.826 26.514 21.168 1.00 81.62 90 ILE A O 1
ATOM 744 N N . LYS A 1 91 ? -1.762 27.260 20.687 1.00 79.50 91 LYS A N 1
ATOM 745 C CA . LYS A 1 91 ? -1.884 28.497 21.464 1.00 79.50 91 LYS A CA 1
ATOM 746 C C . LYS A 1 91 ? -2.861 29.426 20.737 1.00 79.50 91 LYS A C 1
ATOM 748 O O . LYS A 1 91 ? -2.609 29.791 19.593 1.00 79.50 91 LYS A O 1
ATOM 753 N N . ALA A 1 92 ? -3.973 29.773 21.380 1.00 80.56 92 ALA A N 1
ATOM 754 C CA . ALA A 1 92 ? -4.933 30.713 20.812 1.00 80.56 92 ALA A CA 1
ATOM 755 C C . ALA A 1 92 ? -4.301 32.111 20.706 1.00 80.56 92 ALA A C 1
ATOM 757 O O . ALA A 1 92 ? -3.755 32.615 21.690 1.00 80.56 92 ALA A O 1
ATOM 758 N N . ASP A 1 93 ? -4.383 32.728 19.527 1.00 75.25 93 ASP A N 1
ATOM 759 C CA . ASP A 1 93 ? -4.100 34.152 19.354 1.00 75.25 93 ASP A CA 1
ATOM 760 C C . ASP A 1 93 ? -5.401 34.928 19.577 1.00 75.25 93 ASP A C 1
ATOM 762 O O . ASP A 1 93 ? -6.279 34.976 18.718 1.00 75.25 93 ASP A O 1
ATOM 766 N N . ALA A 1 94 ? -5.554 35.440 20.796 1.00 75.81 94 ALA A N 1
ATOM 767 C CA . ALA A 1 94 ? -6.693 36.251 21.215 1.00 75.81 94 ALA A CA 1
ATOM 768 C C . ALA A 1 94 ? -6.351 37.751 21.230 1.00 75.81 94 ALA A C 1
ATOM 770 O O . ALA A 1 94 ? -6.969 38.514 21.975 1.00 75.81 94 ALA A O 1
ATOM 771 N N . SER A 1 95 ? -5.344 38.177 20.460 1.00 69.44 95 SER A N 1
ATOM 772 C CA . SER A 1 95 ? -5.064 39.598 20.272 1.00 69.44 95 SER A CA 1
ATOM 773 C C . SER A 1 95 ? -6.008 40.194 19.219 1.00 69.44 95 SER A C 1
ATOM 775 O O . SER A 1 95 ? -6.312 39.570 18.202 1.00 69.44 95 SER A O 1
ATOM 777 N N . ARG A 1 96 ? -6.547 41.376 19.530 1.00 53.72 96 ARG A N 1
ATOM 778 C CA . ARG A 1 96 ? -7.505 42.138 18.724 1.00 53.72 96 ARG A CA 1
ATOM 779 C C . ARG A 1 96 ? -6.860 43.435 18.268 1.00 53.72 96 ARG A C 1
ATOM 781 O O . ARG A 1 96 ? -6.091 43.996 19.081 1.00 53.72 96 ARG A O 1
#

Mean predicted aligned error: 8.82 Å

Secondary structure (DSSP, 8-state):
-HHHHHHHHHTT---HHHHHHHHHH-HHHHHHHT--TTSPPPPTHHHHHHIIIIIGGG-HHHHHHHHHHHHHHHTT---TT--------PPP----

Radius of gyration: 19.3 Å; Cα contacts (8 Å, |Δi|>4): 53; chains: 1; bounding box: 32×55×44 Å

Solvent-accessible surface area (backbone atoms only — not comparable to full-atom values): 6048 Å² total; per-residue (Å²): 106,71,54,50,51,51,50,20,66,76,72,69,44,82,47,59,60,57,44,37,56,48,44,69,72,35,65,69,49,16,58,70,53,73,42,56,95,85,51,82,70,68,62,51,66,53,59,57,53,38,52,72,43,70,43,61,80,56,53,51,63,61,53,52,50,52,54,53,50,49,51,33,41,77,69,65,75,50,72,97,84,74,89,85,86,89,79,81,90,74,83,82,83,83,80,129